Protein AF-A0A1Q8QTY8-F1 (afdb_monomer_lite)

Radius of gyration: 12.11 Å; chains: 1; bounding box: 27×17×30 Å

InterPro domains:
  IPR014729 Rossmann-like alpha/beta/alpha sandwich fold [G3DSA:3.40.50.620] (1-45)
  IPR018317 Queuosine b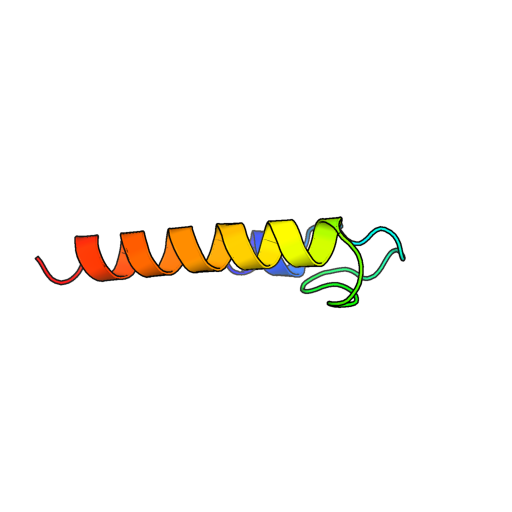iosynthesis protein QueC [PF06508] (3-36)

Organism: NCBI:txid1888891

pLDDT: mean 95.27, std 7.03, range [56.91, 98.81]

Secondary structure (DSSP, 8-state):
-HHHHHS-B--TT--BTT--SSSHHHHHHHHHHHHHHHHHHHHH--

Foldseek 3Di:
DQCCQQPDDQEPVRDGHCYPCPDPRSVVVVVVVVVVVVVVVVVVVD

Structure (mmCIF, N/CA/C/O backbone):
data_AF-A0A1Q8QTY8-F1
#
_entry.id   AF-A0A1Q8QTY8-F1
#
loop_
_atom_site.group_PDB
_atom_site.id
_atom_site.type_symbol
_atom_site.label_atom_id
_atom_site.label_alt_id
_atom_site.label_comp_id
_atom_site.label_asym_id
_atom_site.label_entity_id
_atom_site.label_seq_id
_atom_site.pdbx_PDB_ins_code
_atom_site.Cartn_x
_atom_site.Cartn_y
_atom_site.Cartn_z
_atom_site.occupancy
_atom_site.B_iso_or_equiv
_atom_site.auth_seq_id
_atom_site.auth_comp_id
_atom_site.auth_asym_id
_atom_site.auth_atom_id
_atom_site.pdbx_PDB_model_num
ATOM 1 N N . MET A 1 1 ? -7.794 -7.632 6.467 1.00 80.19 1 MET A N 1
ATOM 2 C CA . MET A 1 1 ? -6.959 -7.057 5.384 1.00 80.19 1 MET A CA 1
ATOM 3 C C . MET A 1 1 ? -5.715 -7.883 5.073 1.00 80.19 1 MET A C 1
ATOM 5 O O . MET A 1 1 ? -5.068 -7.590 4.078 1.00 80.19 1 MET A O 1
ATOM 9 N N . GLU A 1 2 ? -5.400 -8.926 5.845 1.00 91.00 2 GLU A N 1
ATOM 10 C CA . GLU A 1 2 ? -4.207 -9.746 5.595 1.00 91.00 2 GLU A CA 1
ATOM 11 C C . GLU A 1 2 ? -4.207 -10.417 4.217 1.00 91.00 2 GLU A C 1
ATOM 13 O O . GLU A 1 2 ? -3.190 -10.379 3.536 1.00 91.00 2 GLU A O 1
ATOM 18 N N . TYR A 1 3 ? -5.359 -10.901 3.735 1.00 96.12 3 TYR A N 1
ATOM 19 C CA . TYR A 1 3 ? -5.454 -11.489 2.395 1.00 96.12 3 TYR A CA 1
ATOM 20 C C . TYR A 1 3 ? -4.968 -10.534 1.292 1.00 96.12 3 TYR A C 1
ATOM 22 O O . TYR A 1 3 ? -4.061 -10.876 0.540 1.00 96.12 3 TYR A O 1
ATOM 30 N N . ILE A 1 4 ? -5.496 -9.306 1.242 1.00 94.94 4 ILE A N 1
ATOM 31 C CA . ILE A 1 4 ? -5.081 -8.296 0.255 1.00 94.94 4 ILE A CA 1
ATOM 32 C C . ILE A 1 4 ? -3.608 -7.928 0.429 1.00 94.94 4 ILE A C 1
ATOM 34 O O . ILE A 1 4 ? -2.899 -7.760 -0.561 1.00 94.94 4 ILE A O 1
ATOM 38 N N . LYS A 1 5 ? -3.119 -7.826 1.671 1.00 93.56 5 LYS A N 1
ATOM 39 C CA . LYS A 1 5 ? -1.711 -7.505 1.923 1.00 93.56 5 LYS A CA 1
ATOM 40 C C . LYS A 1 5 ? -0.771 -8.541 1.323 1.00 93.56 5 LYS A C 1
ATOM 42 O O . LYS A 1 5 ? 0.203 -8.124 0.716 1.00 93.56 5 LYS A O 1
ATOM 47 N N . GLN A 1 6 ? -1.073 -9.831 1.471 1.00 96.25 6 GLN A N 1
ATOM 48 C CA . GLN A 1 6 ? -0.199 -10.927 1.039 1.00 96.25 6 GLN A CA 1
ATOM 49 C C . GLN A 1 6 ? -0.377 -11.310 -0.439 1.00 96.25 6 GLN A C 1
ATOM 51 O O . GLN A 1 6 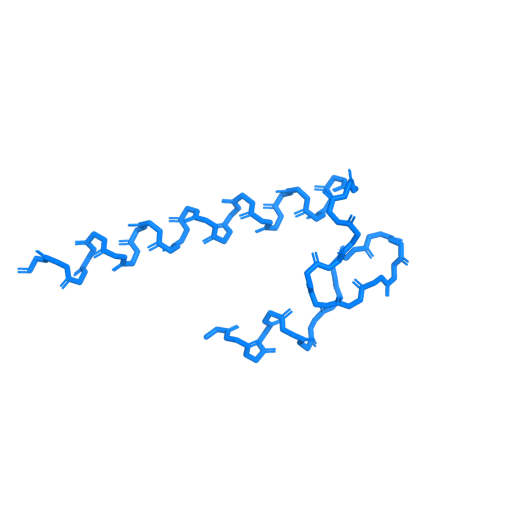? 0.571 -11.762 -1.069 1.00 96.25 6 GLN A O 1
ATOM 56 N N . ASN A 1 7 ? -1.563 -11.089 -1.016 1.00 97.31 7 ASN A N 1
ATOM 57 C CA . ASN A 1 7 ? -1.921 -11.598 -2.348 1.00 97.31 7 ASN A CA 1
ATOM 58 C C . ASN A 1 7 ? -1.979 -10.517 -3.439 1.00 97.31 7 ASN A C 1
ATOM 60 O O . ASN A 1 7 ? -2.581 -10.727 -4.487 1.00 97.31 7 ASN A O 1
ATOM 64 N N . THR A 1 8 ? -1.385 -9.344 -3.213 1.00 98.00 8 THR A N 1
ATOM 65 C CA . THR A 1 8 ? -1.319 -8.279 -4.228 1.00 98.00 8 THR A CA 1
ATOM 66 C C . THR A 1 8 ? 0.116 -7.858 -4.506 1.00 98.00 8 THR A C 1
ATOM 68 O O . THR A 1 8 ? 0.952 -7.827 -3.599 1.00 98.00 8 THR A O 1
ATOM 71 N N . LEU A 1 9 ? 0.379 -7.488 -5.761 1.00 98.31 9 LEU A N 1
ATOM 72 C CA . LEU A 1 9 ? 1.640 -6.899 -6.189 1.00 98.31 9 LEU A CA 1
ATOM 73 C C . LEU A 1 9 ? 1.504 -5.378 -6.264 1.00 98.31 9 LEU A C 1
ATOM 75 O O . LEU A 1 9 ? 0.642 -4.844 -6.954 1.00 98.31 9 LEU A O 1
ATOM 79 N N . THR A 1 10 ? 2.367 -4.667 -5.549 1.00 98.44 10 THR A N 1
ATOM 80 C CA . THR A 1 10 ? 2.478 -3.199 -5.640 1.00 98.44 10 THR A CA 1
ATOM 81 C C . THR A 1 10 ? 3.921 -2.756 -5.867 1.00 98.44 10 THR A C 1
ATOM 83 O O . THR A 1 10 ? 4.166 -1.665 -6.369 1.00 98.44 10 THR A O 1
ATOM 86 N N . CYS A 1 11 ? 4.889 -3.594 -5.494 1.00 98.69 11 CYS A N 1
ATOM 87 C CA . CYS A 1 11 ? 6.302 -3.288 -5.620 1.00 98.69 11 CYS A CA 1
ATOM 88 C C . CYS A 1 11 ? 6.717 -3.182 -7.093 1.00 98.69 11 CYS A C 1
ATOM 90 O O . CYS A 1 11 ? 6.513 -4.120 -7.859 1.00 98.69 11 CYS A O 1
ATOM 92 N N . TYR A 1 12 ? 7.396 -2.093 -7.456 1.00 98.69 12 TYR A N 1
ATOM 93 C CA . TYR A 1 12 ? 8.005 -1.938 -8.784 1.00 98.69 12 TYR A CA 1
ATOM 94 C C . TYR A 1 12 ? 9.045 -3.011 -9.131 1.00 98.69 12 TYR A C 1
ATOM 96 O O . TYR A 1 12 ? 9.281 -3.262 -10.304 1.00 98.69 12 TYR A O 1
ATOM 104 N N . ASN A 1 13 ? 9.619 -3.680 -8.129 1.00 98.56 13 ASN A N 1
ATOM 105 C CA . ASN A 1 13 ? 10.605 -4.744 -8.324 1.00 98.56 13 ASN A CA 1
ATOM 106 C C . ASN A 1 13 ? 9.966 -6.145 -8.350 1.00 98.56 13 ASN A C 1
ATOM 108 O O . ASN A 1 13 ? 10.667 -7.137 -8.195 1.00 98.56 13 ASN A O 1
ATOM 112 N N . GLY A 1 14 ? 8.636 -6.250 -8.454 1.00 98.31 14 GLY A N 1
ATOM 113 C CA . GLY A 1 14 ? 7.956 -7.546 -8.569 1.00 98.31 14 GLY A CA 1
ATOM 114 C C . GLY A 1 14 ? 7.813 -8.339 -7.261 1.00 98.31 14 GLY A C 1
ATOM 115 O O . GLY A 1 14 ? 7.275 -9.441 -7.277 1.00 98.31 14 GLY A O 1
ATOM 116 N N . ILE A 1 15 ? 8.246 -7.799 -6.115 1.00 98.31 15 ILE A N 1
ATOM 117 C CA . ILE A 1 15 ? 8.132 -8.485 -4.818 1.00 98.31 15 ILE A CA 1
ATOM 118 C C . ILE A 1 15 ? 6.690 -8.384 -4.296 1.00 98.31 15 ILE A C 1
ATOM 120 O O . ILE A 1 15 ? 6.190 -7.290 -4.017 1.00 98.31 15 ILE A O 1
ATOM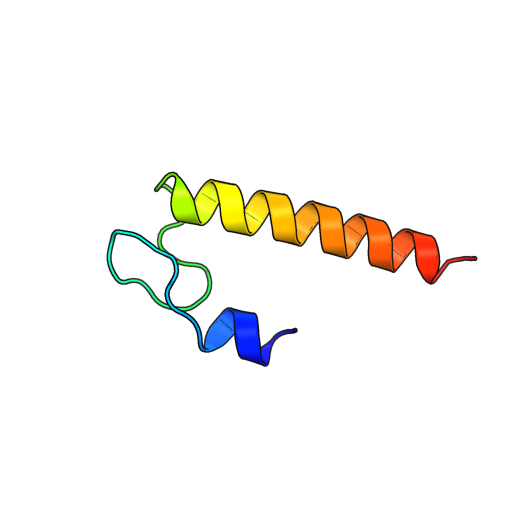 124 N N . MET A 1 16 ? 6.028 -9.533 -4.163 1.00 97.69 16 MET A N 1
ATOM 125 C CA . MET A 1 16 ? 4.674 -9.664 -3.611 1.00 97.69 16 MET A CA 1
ATOM 126 C C . MET A 1 16 ? 4.605 -9.244 -2.134 1.00 97.69 16 MET A C 1
ATOM 128 O O . MET A 1 16 ? 5.614 -9.154 -1.432 1.00 97.69 16 MET A O 1
ATOM 132 N N . GLY A 1 17 ? 3.394 -9.010 -1.631 1.00 96.44 17 GLY A N 1
ATOM 133 C CA . GLY A 1 17 ? 3.184 -8.839 -0.197 1.00 96.44 17 GLY A CA 1
ATOM 134 C C . GLY A 1 17 ? 3.563 -7.444 0.314 1.00 96.44 17 GLY A C 1
ATOM 135 O O . GLY A 1 17 ? 2.986 -6.423 -0.080 1.00 96.44 17 GLY A O 1
ATOM 136 N N . THR A 1 18 ? 4.536 -7.403 1.228 1.00 96.00 18 THR A N 1
ATOM 137 C CA . THR A 1 18 ? 5.132 -6.166 1.765 1.00 96.00 18 THR A CA 1
ATOM 138 C C . THR A 1 18 ? 6.014 -5.442 0.745 1.00 96.00 18 THR A C 1
ATOM 140 O O . THR A 1 18 ? 6.193 -4.227 0.847 1.00 96.00 18 THR A O 1
ATOM 143 N N . GLY A 1 19 ? 6.520 -6.158 -0.263 1.00 98.06 19 GLY A N 1
ATOM 144 C CA . GLY A 1 19 ? 7.406 -5.613 -1.284 1.00 98.06 19 GLY A CA 1
ATOM 145 C C . GLY A 1 19 ? 8.824 -5.322 -0.782 1.00 98.06 19 GLY A C 1
ATOM 146 O O . GLY A 1 19 ? 9.187 -5.651 0.343 1.00 98.06 19 GLY A O 1
ATOM 147 N N . CYS A 1 20 ? 9.636 -4.668 -1.619 1.00 98.44 20 CYS A N 1
ATOM 148 C CA . CYS A 1 20 ? 11.044 -4.374 -1.310 1.00 98.44 20 CYS A CA 1
ATOM 149 C C . CYS A 1 20 ? 11.273 -3.324 -0.208 1.00 98.44 20 CYS A C 1
ATOM 151 O O . CYS A 1 20 ? 12.409 -3.109 0.186 1.00 98.44 20 CYS A O 1
ATOM 153 N N . GLY A 1 21 ? 10.243 -2.596 0.237 1.00 98.06 21 GLY A N 1
ATOM 154 C CA . GLY A 1 21 ? 10.374 -1.525 1.240 1.00 98.06 21 GLY A CA 1
ATOM 155 C C . GLY A 1 21 ? 11.049 -0.224 0.768 1.00 98.06 21 GLY A C 1
ATOM 156 O O . GLY A 1 21 ? 10.831 0.825 1.370 1.00 98.06 21 GLY A O 1
ATOM 157 N N . GLU A 1 22 ? 11.798 -0.241 -0.333 1.00 98.38 22 GLU A N 1
ATOM 158 C CA . GLU A 1 22 ? 12.639 0.896 -0.734 1.00 98.38 22 GLU A CA 1
ATOM 159 C C . GLU A 1 22 ? 12.062 1.730 -1.885 1.00 98.38 22 GLU A C 1
ATOM 161 O O . GLU A 1 22 ? 12.304 2.943 -1.957 1.00 98.38 22 GLU A O 1
ATOM 166 N N . CYS A 1 23 ? 11.258 1.117 -2.762 1.00 98.75 23 CYS A N 1
ATOM 167 C CA . CYS A 1 23 ? 10.696 1.811 -3.918 1.00 98.75 23 CYS A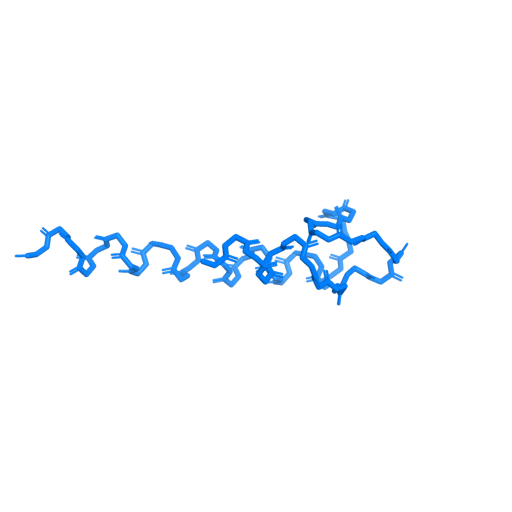 CA 1
ATOM 168 C C . CYS A 1 23 ? 9.529 2.747 -3.530 1.00 98.75 23 CYS A C 1
ATOM 170 O O . CYS A 1 23 ? 8.857 2.520 -2.514 1.00 98.75 23 CYS A O 1
ATOM 172 N N . PRO A 1 24 ? 9.241 3.788 -4.337 1.00 98.81 24 PRO A N 1
ATOM 173 C CA . PRO A 1 24 ? 8.184 4.755 -4.029 1.00 98.81 24 PRO A CA 1
ATOM 174 C C . PRO A 1 24 ? 6.807 4.119 -3.795 1.00 98.81 24 PRO A C 1
ATOM 176 O O . PRO A 1 24 ? 6.103 4.513 -2.866 1.00 98.81 24 PRO A O 1
ATOM 179 N N . ALA A 1 25 ? 6.443 3.095 -4.575 1.00 98.69 25 ALA A N 1
ATOM 180 C CA . ALA A 1 25 ? 5.165 2.398 -4.427 1.00 98.69 25 ALA A CA 1
ATOM 181 C C . ALA A 1 25 ? 5.045 1.663 -3.080 1.00 98.69 25 ALA A C 1
ATOM 183 O O . ALA A 1 25 ? 4.022 1.781 -2.403 1.00 98.69 25 ALA A O 1
ATOM 184 N N . CYS A 1 26 ? 6.103 0.960 -2.650 1.00 98.56 26 CYS A N 1
ATOM 185 C CA . CYS A 1 26 ? 6.147 0.306 -1.339 1.00 98.56 26 CYS A CA 1
ATOM 186 C C . CYS A 1 26 ? 6.011 1.330 -0.204 1.00 98.56 26 CYS A C 1
ATOM 188 O O . CYS A 1 26 ? 5.209 1.135 0.708 1.00 98.56 26 CYS A O 1
ATOM 190 N N . LYS A 1 27 ? 6.743 2.450 -0.284 1.00 98.69 27 LYS A N 1
ATOM 191 C CA . LYS A 1 27 ? 6.690 3.526 0.719 1.00 98.69 27 LYS A CA 1
ATOM 192 C C . LYS A 1 27 ? 5.287 4.125 0.835 1.00 98.69 27 LYS A C 1
ATOM 194 O O . LYS A 1 27 ? 4.767 4.254 1.944 1.00 98.69 27 LYS A O 1
ATOM 199 N N . LEU A 1 28 ? 4.650 4.429 -0.299 1.00 98.75 28 LEU A N 1
ATOM 200 C CA . LEU A 1 28 ? 3.291 4.971 -0.332 1.00 98.75 28 LEU A CA 1
ATOM 201 C C . LEU A 1 28 ? 2.267 3.987 0.253 1.00 98.75 28 LEU A C 1
ATOM 203 O O . LEU A 1 28 ? 1.478 4.367 1.120 1.00 98.75 28 LEU A O 1
ATOM 207 N N . ARG A 1 29 ? 2.308 2.716 -0.172 1.00 98.00 29 ARG A N 1
ATOM 208 C CA . ARG A 1 29 ? 1.423 1.652 0.331 1.00 98.00 29 ARG A CA 1
ATOM 209 C C . ARG A 1 29 ? 1.544 1.487 1.845 1.00 98.00 29 ARG A C 1
ATOM 211 O O . ARG A 1 29 ? 0.525 1.478 2.535 1.00 98.00 29 ARG A O 1
ATOM 218 N N . SER A 1 30 ? 2.767 1.402 2.367 1.00 97.62 30 SER A N 1
ATOM 219 C CA . SER A 1 30 ? 3.023 1.252 3.805 1.00 97.62 30 SER A CA 1
ATOM 220 C C . SER A 1 30 ? 2.527 2.454 4.611 1.00 97.62 30 SER A C 1
ATOM 222 O O . SER A 1 30 ? 1.875 2.274 5.640 1.00 97.62 30 SER A O 1
ATOM 224 N N . ALA A 1 31 ? 2.759 3.679 4.129 1.00 98.44 31 ALA A N 1
ATOM 225 C CA . ALA A 1 31 ? 2.276 4.889 4.791 1.00 98.44 31 ALA A CA 1
ATOM 226 C C . ALA A 1 31 ? 0.738 4.964 4.826 1.00 98.44 31 ALA A C 1
ATOM 228 O O . ALA A 1 31 ? 0.158 5.284 5.864 1.00 98.44 31 ALA A O 1
ATOM 229 N N . GLY A 1 32 ? 0.068 4.639 3.715 1.00 97.75 32 GLY A N 1
ATOM 230 C CA . GLY A 1 32 ? -1.396 4.594 3.648 1.00 97.75 32 GLY A CA 1
ATOM 231 C C . GLY A 1 32 ? -1.992 3.535 4.577 1.00 97.75 32 GLY A C 1
ATOM 232 O O . GLY A 1 32 ? -2.940 3.816 5.312 1.00 97.75 32 GLY A O 1
ATOM 233 N N . LEU A 1 33 ? -1.395 2.339 4.607 1.00 96.75 33 LEU A N 1
ATOM 234 C CA . LEU A 1 33 ? -1.817 1.262 5.499 1.00 96.75 33 LEU A CA 1
ATOM 235 C C . LEU A 1 33 ? -1.679 1.654 6.976 1.00 96.75 33 LEU A C 1
ATOM 237 O O . LEU A 1 33 ? -2.609 1.418 7.747 1.00 96.75 33 LEU A O 1
ATOM 241 N N . LYS A 1 34 ? -0.561 2.285 7.358 1.00 97.19 34 LYS A N 1
ATOM 242 C CA . LYS A 1 34 ? -0.343 2.772 8.726 1.00 97.19 34 LYS A CA 1
ATOM 243 C C . LYS A 1 34 ? -1.442 3.754 9.143 1.00 97.19 34 LYS A C 1
ATOM 245 O O . LYS A 1 34 ? -2.088 3.544 10.166 1.00 97.19 34 LYS A O 1
ATOM 250 N N . LYS A 1 35 ? -1.734 4.754 8.301 1.00 98.00 35 LYS A N 1
ATOM 251 C CA . LYS A 1 35 ? -2.816 5.728 8.547 1.00 98.00 35 LYS A CA 1
ATOM 252 C C . LYS A 1 35 ? -4.181 5.055 8.717 1.00 98.00 35 LYS A C 1
ATOM 254 O O . LYS A 1 35 ? -4.953 5.429 9.598 1.00 98.00 35 LYS A O 1
ATOM 259 N N . TYR A 1 36 ? -4.490 4.056 7.887 1.00 95.88 36 TYR A N 1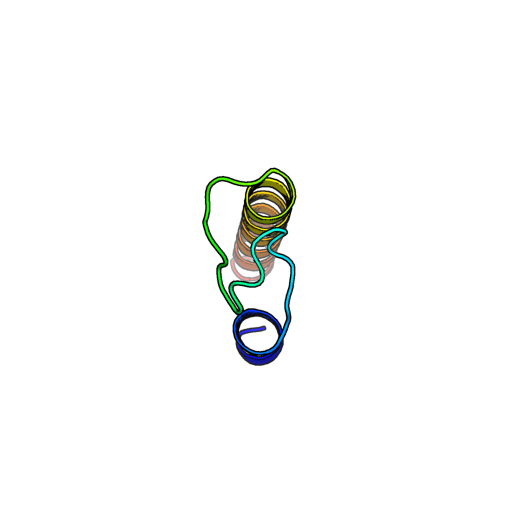
ATOM 260 C CA . TYR A 1 36 ? -5.736 3.293 8.003 1.00 95.88 36 TYR A CA 1
ATOM 261 C C . TYR A 1 36 ? -5.820 2.521 9.328 1.00 95.88 36 TYR A C 1
ATOM 263 O O . TYR A 1 36 ? -6.863 2.535 9.978 1.00 95.88 36 TYR A O 1
ATOM 271 N N . GLN A 1 37 ? -4.730 1.877 9.753 1.00 95.56 37 GLN A N 1
ATOM 272 C CA . GLN A 1 37 ? -4.676 1.144 11.021 1.00 95.56 37 GLN A CA 1
ATOM 273 C C . GLN A 1 37 ? -4.837 2.076 12.225 1.00 95.56 37 GLN A C 1
ATOM 275 O O . GLN A 1 37 ? -5.638 1.782 13.105 1.00 95.56 37 GLN A O 1
ATOM 280 N N . GLU A 1 38 ? -4.147 3.218 12.236 1.00 96.69 38 GLU A N 1
ATOM 281 C CA . GLU A 1 38 ? -4.283 4.241 13.281 1.00 96.69 38 GLU A CA 1
ATOM 282 C C . GLU A 1 38 ? -5.714 4.779 13.374 1.00 96.69 38 GLU A C 1
ATOM 284 O O . GLU A 1 38 ? -6.248 4.948 14.469 1.00 96.69 38 GLU A O 1
ATOM 289 N N . LYS A 1 39 ? -6.365 5.033 12.231 1.00 96.69 39 LYS A N 1
ATOM 290 C CA . LYS A 1 39 ? -7.784 5.405 12.205 1.00 96.69 39 LYS A CA 1
ATOM 291 C C . LYS A 1 39 ? -8.652 4.295 12.802 1.00 96.69 39 LYS A C 1
ATOM 293 O O . LYS A 1 39 ? -9.414 4.562 13.719 1.00 96.69 39 LYS A O 1
ATOM 298 N N . LYS A 1 40 ? -8.483 3.052 12.344 1.00 94.81 40 LYS A N 1
ATOM 299 C CA . LYS A 1 40 ? -9.282 1.918 12.822 1.00 94.81 40 LYS A CA 1
ATOM 300 C C . LYS A 1 40 ? -9.136 1.689 14.330 1.00 94.81 40 LYS A C 1
ATOM 302 O O . LYS A 1 40 ? -10.127 1.390 14.984 1.00 94.81 40 LYS A O 1
ATOM 307 N N . ILE A 1 41 ? -7.922 1.815 14.872 1.00 95.00 41 ILE A N 1
ATOM 308 C CA . ILE A 1 41 ? -7.673 1.694 16.315 1.00 95.00 41 ILE A CA 1
ATOM 309 C C . ILE A 1 41 ? -8.459 2.768 17.065 1.00 95.00 41 ILE A C 1
ATOM 311 O O . ILE A 1 41 ? -9.228 2.414 17.951 1.00 95.00 41 ILE A O 1
ATOM 315 N N . ARG A 1 42 ? -8.333 4.041 16.660 1.00 93.88 42 ARG A N 1
ATOM 316 C CA . ARG A 1 42 ? -9.076 5.154 17.276 1.00 93.88 42 ARG A CA 1
ATOM 317 C C . ARG A 1 42 ? -10.586 4.918 17.270 1.00 93.88 42 ARG A C 1
ATOM 319 O O . ARG A 1 42 ? -11.221 5.122 18.295 1.00 93.88 42 ARG A O 1
ATOM 326 N N . ASP A 1 43 ? -11.123 4.442 16.148 1.00 92.94 43 ASP A N 1
ATOM 327 C CA . ASP A 1 43 ? -12.556 4.170 15.980 1.00 92.94 43 ASP A CA 1
ATOM 328 C C . ASP A 1 43 ? -13.051 2.992 16.852 1.00 92.94 43 ASP A C 1
ATOM 330 O O . ASP A 1 43 ? -14.243 2.893 17.109 1.00 92.94 43 ASP A O 1
ATOM 334 N N . THR A 1 44 ? -12.162 2.090 17.295 1.00 89.31 44 THR A N 1
ATOM 335 C CA . THR A 1 44 ? -12.514 0.897 18.102 1.00 89.31 44 THR A CA 1
ATOM 336 C C . THR A 1 44 ? -12.321 1.120 19.610 1.00 89.31 44 THR A C 1
ATOM 338 O O . THR A 1 44 ? -12.781 0.321 20.417 1.00 89.31 44 THR A O 1
ATOM 341 N N . THR A 1 45 ? -11.606 2.176 20.005 1.00 78.94 45 THR A N 1
ATOM 342 C CA . THR A 1 45 ? -11.356 2.554 21.411 1.00 78.94 45 THR A CA 1
ATOM 343 C C . THR A 1 45 ? -12.339 3.605 21.949 1.00 78.94 45 THR A C 1
ATOM 345 O O . THR A 1 45 ? -12.108 4.152 23.026 1.0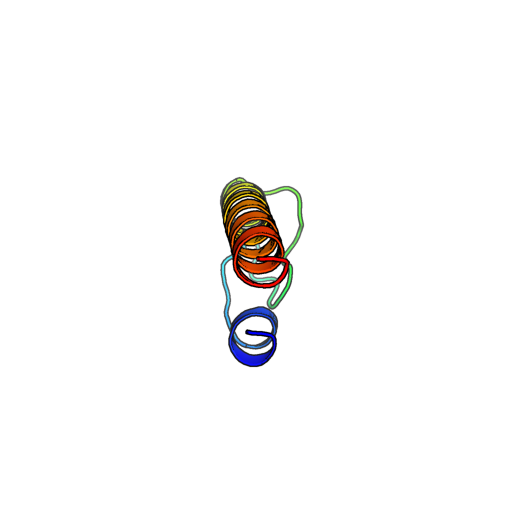0 78.94 45 THR A O 1
ATOM 348 N N . LEU A 1 46 ? -13.391 3.904 21.184 1.00 56.91 46 LEU A N 1
ATOM 349 C CA . LEU A 1 46 ? -14.557 4.718 21.546 1.00 56.91 46 LEU A CA 1
ATOM 350 C C . LEU A 1 46 ? -15.727 3.797 21.904 1.00 56.91 46 LEU A C 1
ATOM 352 O O . LEU A 1 46 ? -16.483 4.165 22.827 1.00 56.91 46 LEU A O 1
#

Sequence (46 aa):
MEYIKQNTLTCYNGIMGTGCGECPACKLRSAGLKKYQEKKIRDTTL